Protein AF-A0A0F9BMD7-F1 (afdb_monomer)

Mean predicted aligned error: 5.65 Å

Foldseek 3Di:
DCPPDPPVVVVVVVVVPPVVVVVVVCCVVVVDDPVRVVVVVVVVVVVVVVVVVCVVPDDDDDPVCVCPPVDDD

Organism: NCBI:txid412755

Sequence (73 aa):
PIVYRDKEEVDEWKKKDPILNFTKYLLEQHILNKEEFDRIASQAQKEINEAVEFAKKSPFPDIDDAEKYVYYP

Solvent-accessible surface area (backbone atoms only — not comparable to full-atom values): 4529 Å² total; per-residue (Å²): 124,71,91,84,45,60,66,66,60,54,54,56,51,58,74,62,36,63,67,62,56,50,51,51,50,33,46,76,68,67,76,40,52,71,69,58,50,54,49,51,54,52,49,54,53,48,53,50,51,52,53,50,53,50,59,72,70,48,76,80,79,57,78,75,56,72,67,59,78,77,63,84,135

InterPro domains:
  IPR001017 Dehydrogenase, E1 component [PF00676] (2-63)
  IPR029061 Thiamin diphosphate-binding fold [SSF52518] (1-72)
  IPR050642 Pyruvate Dehydrogenase E1 Alpha Subunit [PTHR11516] (4-71)

Radius of gyration: 21.08 Å; Cα contacts (8 Å, |Δi|>4): 14; chains: 1; bounding box: 33×36×54 Å

pLDDT: mean 93.43, std 5.81, range [68.62, 98.62]

Secondary structure (DSSP, 8-state):
-TTSS-HHHHHHHHHT-HHHHHHHHHHHTTSS-HHHHHHHHHHHHHHHHHHHHHHHHSPPPPGGGGSTTSS--

Structure (mmCIF, N/CA/C/O backbone):
data_AF-A0A0F9BMD7-F1
#
_entry.id   AF-A0A0F9BMD7-F1
#
loop_
_atom_site.group_PDB
_atom_site.id
_atom_site.type_symbol
_atom_site.label_atom_id
_atom_site.label_alt_id
_atom_site.label_comp_id
_atom_site.label_asym_id
_atom_site.label_entity_id
_atom_site.label_seq_id
_atom_site.pdbx_PDB_ins_code
_atom_site.Cartn_x
_atom_site.Cartn_y
_atom_site.Cartn_z
_atom_site.occupancy
_atom_site.B_iso_or_equiv
_atom_site.auth_seq_id
_atom_site.auth_comp_id
_atom_site.auth_asym_id
_atom_site.auth_atom_id
_atom_site.pdbx_PDB_model_num
ATOM 1 N N . PRO A 1 1 ? -0.996 17.551 -1.369 1.00 74.25 1 PRO A N 1
ATOM 2 C CA . PRO A 1 1 ? 0.126 18.525 -1.322 1.00 74.25 1 PRO A CA 1
ATOM 3 C C . PRO A 1 1 ? -0.272 19.809 -0.581 1.00 74.25 1 PRO A C 1
ATOM 5 O O . PRO A 1 1 ? -1.316 20.349 -0.892 1.00 74.25 1 PRO A O 1
ATOM 8 N N . ILE A 1 2 ? 0.521 20.284 0.385 1.00 80.44 2 ILE A N 1
ATOM 9 C CA . ILE A 1 2 ? 0.238 21.517 1.164 1.00 80.44 2 ILE A CA 1
ATOM 10 C C . ILE A 1 2 ? 0.637 22.817 0.442 1.00 80.44 2 ILE A C 1
ATOM 12 O O . ILE A 1 2 ? 0.550 23.894 1.006 1.00 80.44 2 ILE A O 1
ATOM 16 N N . VAL A 1 3 ? 1.098 22.723 -0.808 1.00 86.88 3 VAL A N 1
ATOM 17 C CA . VAL A 1 3 ? 1.614 23.869 -1.578 1.00 86.88 3 VAL A CA 1
ATOM 18 C C . VAL A 1 3 ? 0.514 24.895 -1.904 1.00 86.88 3 VAL A C 1
ATOM 20 O O . VAL A 1 3 ? 0.816 26.051 -2.160 1.00 86.88 3 VAL A O 1
ATOM 23 N N . TYR A 1 4 ? -0.755 24.480 -1.889 1.00 86.25 4 TYR A N 1
ATOM 24 C CA . TYR A 1 4 ? -1.902 25.295 -2.310 1.00 86.25 4 TYR A CA 1
ATOM 25 C C . TYR A 1 4 ? -3.167 25.065 -1.465 1.00 86.25 4 TYR A C 1
ATOM 27 O O . TYR A 1 4 ? -4.251 25.481 -1.862 1.00 86.25 4 TYR A O 1
ATOM 35 N N . ARG A 1 5 ? -3.057 24.351 -0.340 1.00 86.25 5 ARG A N 1
ATOM 36 C CA . ARG A 1 5 ? -4.188 24.042 0.548 1.00 86.25 5 ARG A CA 1
ATOM 37 C C . ARG A 1 5 ? -3.748 24.124 1.999 1.00 86.25 5 ARG A C 1
ATOM 39 O O . ARG A 1 5 ? -2.595 23.795 2.299 1.00 86.25 5 ARG A O 1
ATOM 46 N N . ASP A 1 6 ? -4.673 24.509 2.866 1.00 91.50 6 ASP A N 1
ATOM 47 C CA . ASP A 1 6 ? -4.400 24.711 4.283 1.00 91.50 6 ASP A CA 1
ATOM 48 C C . ASP A 1 6 ? -4.034 23.398 4.975 1.00 91.50 6 ASP A C 1
ATOM 50 O O . ASP A 1 6 ? -4.515 22.310 4.639 1.00 91.50 6 ASP A O 1
ATOM 54 N N . LYS A 1 7 ? -3.134 23.486 5.953 1.00 90.50 7 LYS A N 1
ATOM 55 C CA . LYS A 1 7 ? -2.646 22.311 6.680 1.00 90.50 7 LYS A CA 1
ATOM 56 C C . LYS A 1 7 ? -3.772 21.674 7.495 1.00 90.50 7 LYS A C 1
ATOM 58 O O . LYS A 1 7 ? -3.869 20.448 7.548 1.00 90.50 7 LYS A O 1
ATOM 63 N N . GLU A 1 8 ? -4.626 22.508 8.071 1.00 92.94 8 GLU A N 1
ATOM 64 C CA . GLU A 1 8 ? -5.798 22.135 8.851 1.00 92.94 8 GLU A CA 1
ATOM 65 C C . GLU A 1 8 ? -6.749 21.275 8.016 1.00 92.94 8 GLU A C 1
ATOM 67 O O . GLU A 1 8 ? -7.147 20.202 8.464 1.00 92.94 8 GLU A O 1
ATOM 72 N N . GLU A 1 9 ? -7.015 21.669 6.766 1.00 91.94 9 GLU A N 1
ATOM 73 C CA . GLU A 1 9 ? -7.845 20.900 5.833 1.00 91.94 9 GLU A CA 1
ATOM 74 C C . GLU A 1 9 ? -7.253 19.503 5.591 1.00 91.94 9 GLU A C 1
ATOM 76 O O . GLU A 1 9 ? -7.944 18.484 5.656 1.00 91.94 9 GLU A O 1
ATOM 81 N N . VAL A 1 10 ? -5.942 19.423 5.349 1.00 92.69 10 VAL A N 1
ATOM 82 C CA . VAL A 1 10 ? -5.263 18.138 5.131 1.00 92.69 10 VAL A CA 1
ATOM 83 C C . VAL A 1 10 ? -5.360 17.240 6.353 1.00 92.69 10 VAL A C 1
ATOM 85 O O . VAL A 1 10 ? -5.575 16.035 6.213 1.00 92.69 10 VAL A O 1
ATOM 88 N N . ASP A 1 11 ? -5.180 17.802 7.541 1.00 92.50 11 ASP A N 1
ATOM 89 C CA . ASP A 1 11 ? -5.237 17.043 8.782 1.00 92.50 11 ASP A CA 1
ATOM 90 C C . ASP A 1 11 ? -6.677 16.616 9.120 1.00 92.50 11 ASP A C 1
ATOM 92 O O . ASP A 1 11 ? -6.879 15.509 9.625 1.00 92.50 11 ASP A O 1
ATOM 96 N N . GLU A 1 12 ? -7.692 17.407 8.761 1.00 93.56 12 GLU A N 1
ATOM 97 C CA . GLU A 1 12 ? -9.096 16.979 8.791 1.00 93.56 12 GLU A CA 1
ATOM 98 C C . GLU A 1 12 ? -9.363 15.800 7.853 1.00 93.56 12 GLU A C 1
ATOM 100 O O . GLU A 1 12 ? -10.023 14.835 8.247 1.00 93.56 12 GLU A O 1
ATOM 105 N N . TRP A 1 13 ? -8.819 15.827 6.635 1.00 93.50 13 TRP A N 1
ATOM 106 C CA . TRP A 1 13 ? -8.964 14.721 5.687 1.00 93.50 13 TRP A CA 1
ATOM 107 C C . TRP A 1 13 ? -8.244 13.452 6.135 1.00 93.50 13 TRP A C 1
ATOM 109 O O . TRP A 1 13 ? -8.791 12.363 5.973 1.00 93.50 13 TRP A O 1
ATOM 119 N N . LYS A 1 14 ? -7.069 13.560 6.765 1.00 91.81 14 LYS A N 1
ATOM 120 C CA . LYS A 1 14 ? -6.373 12.396 7.344 1.00 91.81 14 LYS A CA 1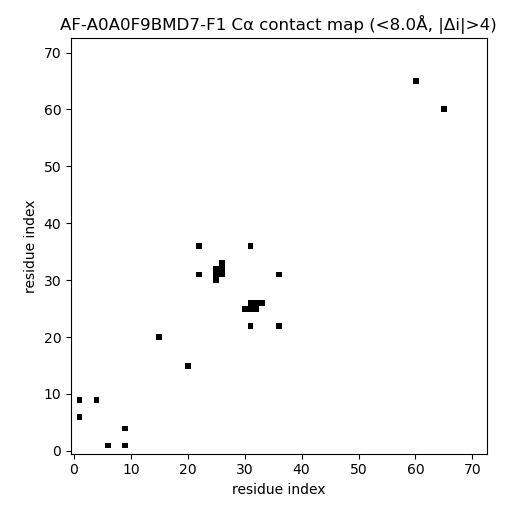
ATOM 121 C C . LYS A 1 14 ? -7.193 11.709 8.433 1.00 91.81 14 LYS A C 1
ATOM 123 O O . LYS A 1 14 ? -7.172 10.489 8.529 1.00 91.81 14 LYS A O 1
ATOM 128 N N . LYS A 1 15 ? -7.953 12.461 9.237 1.00 93.38 15 LYS A N 1
ATOM 129 C CA . LYS A 1 15 ? -8.866 11.869 10.237 1.00 93.38 15 LYS A CA 1
ATOM 130 C C . LYS A 1 15 ? -9.994 11.058 9.591 1.00 93.38 15 LYS A C 1
ATOM 132 O O . LYS A 1 15 ? -10.578 10.198 10.242 1.00 93.38 15 LYS A O 1
ATOM 137 N N . LYS A 1 16 ? -10.307 11.325 8.322 1.00 94.75 16 LYS A N 1
ATOM 138 C CA . LYS A 1 16 ? -11.324 10.615 7.537 1.00 94.75 16 LYS A CA 1
ATOM 139 C C . LYS A 1 16 ? -10.739 9.464 6.713 1.00 94.75 16 LYS A C 1
ATOM 141 O O . LYS A 1 16 ? -11.427 8.971 5.824 1.00 94.75 16 LYS A O 1
ATOM 146 N N . ASP A 1 17 ? -9.509 9.031 6.996 1.00 96.81 17 ASP A N 1
ATOM 147 C CA . ASP A 1 17 ? -8.870 7.930 6.278 1.00 96.81 17 ASP A CA 1
ATOM 148 C C . ASP A 1 17 ? -9.764 6.669 6.301 1.00 96.81 17 ASP A C 1
ATOM 150 O O . ASP A 1 17 ? -10.069 6.142 7.380 1.00 96.81 17 ASP A O 1
ATOM 154 N N . PRO A 1 18 ? -10.217 6.184 5.129 1.00 96.12 18 PRO A N 1
ATOM 155 C CA . PRO A 1 18 ? -11.110 5.036 5.051 1.00 96.12 18 PRO A CA 1
ATOM 156 C C . PRO A 1 18 ? -10.451 3.743 5.541 1.00 96.12 18 PRO A C 1
ATOM 158 O O . PRO A 1 18 ? -11.144 2.904 6.112 1.00 96.12 18 PRO A O 1
ATOM 161 N N . ILE A 1 19 ? -9.134 3.584 5.378 1.00 94.94 19 ILE A N 1
ATOM 162 C CA . ILE A 1 19 ? -8.407 2.393 5.831 1.00 94.94 19 ILE A CA 1
ATOM 163 C C . ILE A 1 19 ? -8.419 2.345 7.356 1.00 94.94 19 ILE A C 1
ATOM 165 O O . ILE A 1 19 ? -8.769 1.316 7.936 1.00 94.94 19 ILE A O 1
ATOM 169 N N . LEU A 1 20 ? -8.099 3.459 8.018 1.00 94.19 20 LEU A N 1
ATOM 170 C CA . LEU A 1 20 ? -8.106 3.531 9.482 1.00 94.19 20 LEU A CA 1
ATOM 171 C C . LEU A 1 20 ? -9.516 3.341 10.048 1.00 94.19 20 LEU A C 1
ATOM 173 O O . LEU A 1 20 ? -9.710 2.555 10.977 1.00 94.19 20 LEU A O 1
ATOM 177 N N . ASN A 1 21 ? -10.505 4.018 9.461 1.00 96.00 21 ASN A N 1
ATOM 178 C CA . ASN A 1 21 ? -11.893 3.942 9.914 1.00 96.00 21 ASN A CA 1
ATOM 179 C C . ASN A 1 21 ? -12.478 2.536 9.758 1.00 96.00 21 ASN A C 1
ATOM 181 O O . ASN A 1 21 ? -13.116 2.027 10.680 1.00 96.00 21 ASN A O 1
ATOM 185 N N . PHE A 1 22 ? -12.230 1.884 8.623 1.00 96.44 22 PHE A N 1
ATOM 186 C CA . PHE A 1 22 ? -12.732 0.537 8.393 1.00 96.44 22 PHE A CA 1
ATOM 187 C C . PHE A 1 22 ? -11.991 -0.504 9.238 1.00 96.44 22 PHE A C 1
ATOM 189 O O . PHE A 1 22 ? -12.628 -1.381 9.814 1.00 96.44 22 PHE A O 1
ATOM 196 N N . THR A 1 23 ? -10.673 -0.360 9.414 1.00 95.81 23 THR A N 1
ATOM 197 C CA . THR A 1 23 ? -9.894 -1.228 10.315 1.00 95.81 23 THR A CA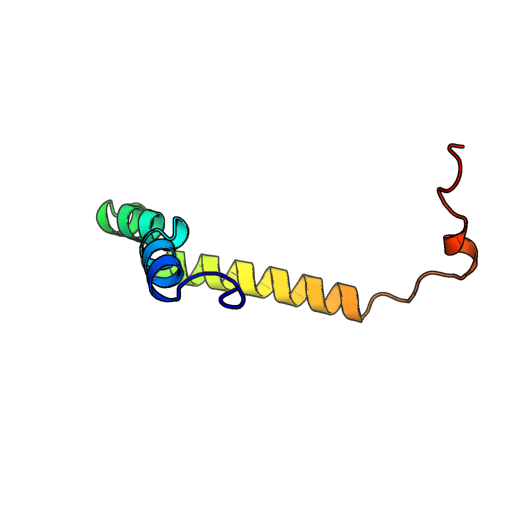 1
ATOM 198 C C . THR A 1 23 ? -10.440 -1.168 11.737 1.00 95.81 23 THR A C 1
ATOM 200 O O . THR A 1 23 ? -10.673 -2.207 12.351 1.00 95.81 23 THR A O 1
ATOM 203 N N . LYS A 1 24 ? -10.709 0.040 12.251 1.00 96.06 24 LYS A N 1
ATOM 204 C CA . LYS A 1 24 ? -11.309 0.224 13.576 1.00 96.06 24 LYS A CA 1
ATOM 205 C C . LYS A 1 24 ? -12.655 -0.494 13.688 1.00 96.06 24 LYS A C 1
ATOM 207 O O . LYS A 1 24 ? -12.853 -1.242 14.639 1.00 96.06 24 LYS A O 1
ATOM 212 N N . TYR A 1 25 ? -13.535 -0.317 12.703 1.00 97.38 25 TYR A N 1
ATOM 213 C CA . TYR A 1 25 ? -14.824 -1.008 12.660 1.00 97.38 25 TYR A CA 1
ATOM 214 C C . TYR A 1 25 ? -14.663 -2.537 12.711 1.00 97.38 25 TYR A C 1
ATOM 216 O O . TYR A 1 25 ? -15.313 -3.196 13.517 1.00 97.38 25 TYR A O 1
ATOM 224 N N . LEU A 1 26 ? -13.768 -3.112 11.904 1.00 97.19 26 LEU A N 1
ATOM 225 C CA . LEU A 1 26 ? -13.561 -4.564 11.864 1.00 97.19 26 LEU A CA 1
ATOM 226 C C . LEU A 1 26 ? -13.004 -5.128 13.180 1.00 97.19 26 LEU A C 1
ATOM 228 O O . LEU A 1 26 ? -13.418 -6.214 13.590 1.00 97.19 26 LEU A O 1
ATOM 232 N N . LEU A 1 27 ? -12.107 -4.390 13.846 1.00 95.50 27 LEU A N 1
ATOM 233 C CA . LEU A 1 27 ? -11.583 -4.747 15.169 1.00 95.50 27 LEU A CA 1
ATOM 234 C C . LEU A 1 27 ? -12.687 -4.704 16.237 1.00 95.50 27 LEU A C 1
ATOM 236 O O . LEU A 1 27 ? -12.801 -5.628 17.040 1.00 95.50 27 LEU A O 1
ATOM 240 N N . GLU A 1 28 ? -13.517 -3.656 16.234 1.00 97.31 28 GLU A N 1
ATOM 241 C CA . GLU A 1 28 ? -14.642 -3.495 17.169 1.00 97.31 28 GLU A CA 1
ATOM 242 C C . GLU A 1 28 ? -15.718 -4.571 16.985 1.00 97.31 28 GLU A C 1
ATOM 244 O O . GLU A 1 28 ? -16.330 -5.003 17.957 1.00 97.31 28 GLU A O 1
ATOM 249 N N . GLN A 1 29 ? -15.943 -5.021 15.749 1.00 97.75 29 GLN A N 1
ATOM 250 C CA . GLN A 1 29 ? -16.877 -6.107 15.447 1.00 97.75 29 GLN A CA 1
ATOM 251 C C . GLN A 1 29 ? -16.266 -7.506 15.623 1.00 97.75 29 GLN A C 1
ATOM 253 O O . GLN A 1 29 ? -16.939 -8.495 15.342 1.00 97.75 29 GLN A O 1
ATOM 258 N N . HIS A 1 30 ? -15.005 -7.611 16.061 1.00 95.50 30 HIS A N 1
ATOM 259 C CA . HIS A 1 30 ? -14.265 -8.875 16.171 1.00 95.50 30 HIS A CA 1
ATOM 260 C C . HIS A 1 30 ? -14.217 -9.694 14.862 1.00 95.50 30 HIS A C 1
ATOM 262 O O . HIS A 1 30 ? -14.057 -10.912 14.893 1.00 95.50 30 HIS A O 1
ATOM 268 N N . ILE A 1 31 ? -14.347 -9.027 13.709 1.00 97.38 31 ILE A N 1
ATOM 269 C CA . ILE A 1 31 ? -14.235 -9.633 12.369 1.00 97.38 31 ILE A CA 1
ATOM 270 C C . ILE A 1 31 ? -12.763 -9.783 11.973 1.00 97.38 31 ILE A C 1
ATOM 272 O O . ILE A 1 31 ? -12.401 -10.690 11.230 1.00 97.38 31 ILE A O 1
ATOM 276 N N . LEU A 1 32 ? -11.929 -8.869 12.464 1.00 95.50 32 LEU A N 1
ATOM 277 C CA . LEU A 1 32 ? -10.489 -8.846 12.267 1.00 95.50 32 LEU A CA 1
ATOM 278 C C . LEU A 1 32 ? -9.828 -8.684 13.633 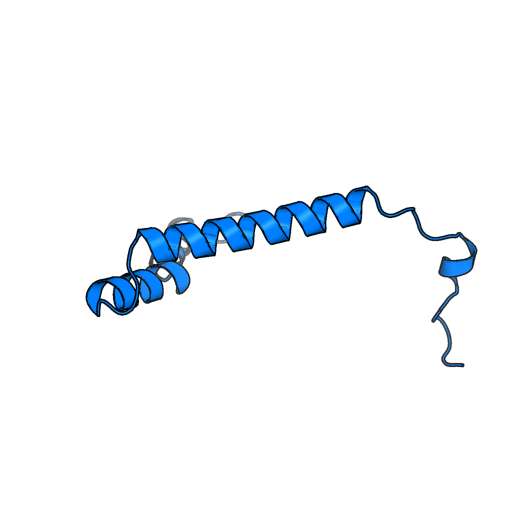1.00 95.50 32 LEU A C 1
ATOM 280 O O . LEU A 1 32 ? -10.353 -7.971 14.490 1.00 95.50 32 LEU A O 1
ATOM 284 N N . ASN A 1 33 ? -8.667 -9.296 13.837 1.00 96.00 33 ASN A N 1
ATOM 285 C CA . ASN A 1 33 ? -7.804 -9.000 14.977 1.00 96.00 33 ASN A CA 1
ATOM 286 C C . ASN A 1 33 ? -6.509 -8.284 14.547 1.00 96.00 33 ASN A C 1
ATOM 288 O O . ASN A 1 33 ? -6.198 -8.147 13.363 1.00 96.00 33 ASN A O 1
ATOM 292 N N . LYS A 1 34 ? -5.743 -7.794 15.528 1.00 94.19 34 LYS A N 1
ATOM 293 C CA . LYS A 1 34 ? -4.523 -7.020 15.262 1.00 94.19 34 LYS A CA 1
ATOM 294 C C . LYS A 1 34 ? -3.455 -7.831 14.517 1.00 94.19 34 LYS A C 1
ATOM 296 O O . LYS A 1 34 ? -2.809 -7.295 13.626 1.00 94.19 34 LYS A O 1
ATOM 301 N N . GLU A 1 35 ? -3.279 -9.103 14.859 1.00 97.06 35 GLU A N 1
ATOM 302 C CA . GLU A 1 35 ? -2.279 -9.968 14.221 1.00 97.06 35 GLU A CA 1
ATOM 303 C C . GLU A 1 35 ? -2.629 -10.228 12.751 1.00 97.06 35 GLU A C 1
ATOM 305 O O . GLU A 1 35 ? -1.761 -10.185 11.879 1.00 97.06 35 GLU A O 1
ATOM 310 N N . GLU A 1 36 ? -3.911 -10.438 12.454 1.00 96.56 36 GLU A N 1
ATOM 311 C CA . GLU A 1 36 ? -4.409 -10.593 11.088 1.00 96.56 36 GLU A CA 1
ATOM 312 C C . GLU A 1 36 ? -4.224 -9.319 10.267 1.00 96.56 36 GLU A C 1
ATOM 314 O O . GLU A 1 36 ? -3.759 -9.397 9.128 1.00 96.56 36 GLU A O 1
ATOM 319 N N . PHE A 1 37 ? -4.537 -8.155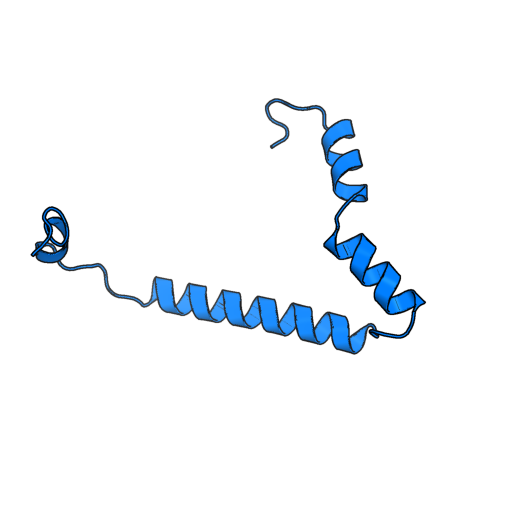 10.844 1.00 95.81 37 PHE A N 1
ATOM 320 C CA . PHE A 1 37 ? -4.298 -6.864 10.204 1.00 95.81 37 PHE A CA 1
ATOM 321 C C . PHE A 1 37 ? -2.810 -6.660 9.888 1.00 95.81 37 PHE A C 1
ATOM 323 O O . PHE A 1 37 ? -2.452 -6.376 8.742 1.00 95.81 37 PHE A O 1
ATOM 330 N N . ASP A 1 38 ? -1.939 -6.867 10.880 1.00 96.12 38 ASP A N 1
ATOM 331 C CA . ASP A 1 38 ? -0.489 -6.702 10.738 1.00 96.12 38 ASP A CA 1
ATOM 332 C C . ASP A 1 38 ? 0.075 -7.667 9.676 1.00 96.12 38 ASP A C 1
ATOM 334 O O . ASP A 1 38 ? 0.950 -7.297 8.883 1.00 96.12 38 ASP A O 1
ATOM 338 N N . ARG A 1 39 ? -0.466 -8.891 9.595 1.00 98.06 39 ARG A N 1
ATOM 339 C CA . ARG A 1 39 ? -0.116 -9.874 8.560 1.00 98.06 39 ARG A CA 1
ATOM 340 C C . ARG A 1 39 ? -0.511 -9.400 7.161 1.00 98.06 39 ARG A C 1
ATOM 342 O O . ARG A 1 39 ? 0.314 -9.491 6.254 1.00 98.06 39 ARG A O 1
ATOM 349 N N . ILE A 1 40 ? -1.730 -8.888 6.981 1.00 96.94 40 ILE A N 1
ATOM 350 C CA . ILE A 1 40 ? -2.207 -8.366 5.687 1.00 96.94 40 ILE A CA 1
ATOM 351 C C . ILE A 1 40 ? -1.342 -7.182 5.242 1.00 96.94 40 ILE A C 1
ATOM 353 O O . ILE A 1 40 ? -0.875 -7.155 4.104 1.00 96.94 40 ILE A O 1
ATOM 357 N N . ALA A 1 41 ? -1.070 -6.236 6.145 1.00 96.06 41 ALA A N 1
ATOM 358 C CA . ALA A 1 41 ? -0.223 -5.081 5.854 1.00 96.06 41 ALA A CA 1
ATOM 359 C C . ALA A 1 41 ? 1.201 -5.503 5.449 1.00 96.06 41 ALA A C 1
ATOM 361 O O . ALA A 1 41 ? 1.755 -4.999 4.470 1.00 96.06 41 ALA A O 1
ATOM 362 N N . SER A 1 42 ? 1.773 -6.478 6.161 1.00 98.12 42 SER A N 1
ATOM 363 C CA . SER A 1 42 ? 3.104 -7.017 5.859 1.00 98.12 42 SER A CA 1
ATOM 364 C C . SER A 1 42 ? 3.145 -7.735 4.511 1.00 98.12 42 SER A C 1
ATOM 366 O O . SER A 1 42 ? 4.118 -7.599 3.770 1.00 98.12 42 SER A O 1
ATOM 368 N N . GLN A 1 43 ? 2.091 -8.481 4.171 1.00 98.50 43 GLN A N 1
ATOM 369 C CA . GLN A 1 43 ? 1.974 -9.142 2.875 1.00 98.50 43 GLN A CA 1
ATOM 370 C C . GLN A 1 43 ? 1.905 -8.118 1.736 1.00 98.50 43 GLN A C 1
ATOM 372 O O . GLN A 1 43 ? 2.682 -8.224 0.791 1.00 98.50 43 GLN A O 1
ATOM 377 N N . ALA A 1 44 ? 1.062 -7.090 1.861 1.00 98.19 44 ALA A N 1
ATOM 378 C CA . ALA A 1 44 ? 0.971 -6.025 0.864 1.00 98.19 44 ALA A CA 1
ATOM 379 C C . ALA A 1 44 ? 2.322 -5.315 0.668 1.00 98.19 44 ALA A C 1
ATOM 381 O O . ALA A 1 44 ? 2.757 -5.085 -0.461 1.00 98.19 44 ALA A O 1
ATOM 382 N N . GLN A 1 45 ? 3.040 -5.026 1.759 1.00 98.19 45 GLN A N 1
ATOM 383 C CA . GLN A 1 45 ? 4.369 -4.418 1.672 1.00 98.19 45 GLN A CA 1
ATOM 384 C C . GLN A 1 45 ? 5.379 -5.330 0.966 1.00 98.19 45 GLN A C 1
ATOM 386 O O . GLN A 1 45 ? 6.216 -4.853 0.196 1.00 98.19 45 GLN A O 1
ATOM 391 N N . LYS A 1 46 ? 5.314 -6.639 1.223 1.00 98.56 46 LYS A N 1
A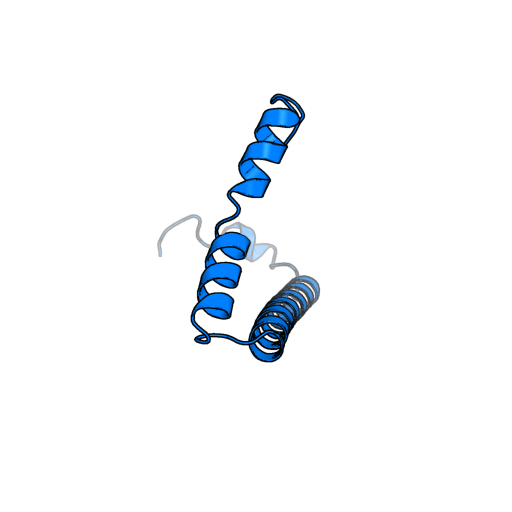TOM 392 C CA . LYS A 1 46 ? 6.172 -7.625 0.565 1.00 98.56 46 LYS A CA 1
ATOM 393 C C . LYS A 1 46 ? 5.907 -7.676 -0.942 1.00 98.56 46 LYS A C 1
ATOM 395 O O . LYS A 1 46 ? 6.864 -7.593 -1.704 1.00 98.56 46 LYS A O 1
ATOM 400 N N . GLU A 1 47 ? 4.645 -7.734 -1.358 1.00 98.62 47 GLU A N 1
ATOM 401 C CA . GLU A 1 47 ? 4.251 -7.738 -2.775 1.00 98.62 47 GLU A CA 1
ATOM 402 C C . GLU A 1 47 ? 4.745 -6.477 -3.504 1.00 98.62 47 GLU A C 1
ATOM 404 O O . GLU A 1 47 ? 5.312 -6.566 -4.594 1.00 98.62 47 GLU A O 1
ATOM 409 N N . ILE A 1 48 ? 4.626 -5.304 -2.869 1.00 98.50 48 ILE A N 1
ATOM 410 C CA . ILE A 1 48 ? 5.166 -4.045 -3.407 1.00 98.50 48 ILE A CA 1
ATOM 411 C C . ILE A 1 48 ? 6.686 -4.129 -3.574 1.00 98.50 48 ILE A C 1
ATOM 413 O O . ILE A 1 48 ? 7.213 -3.757 -4.622 1.00 98.50 48 ILE A O 1
ATOM 417 N N . ASN A 1 49 ? 7.404 -4.619 -2.561 1.00 98.44 49 ASN A N 1
ATOM 418 C CA . ASN A 1 49 ? 8.861 -4.725 -2.621 1.00 98.44 49 ASN A CA 1
ATOM 419 C C . ASN A 1 49 ? 9.312 -5.671 -3.740 1.00 98.44 49 ASN A C 1
ATOM 421 O O . ASN A 1 49 ? 10.244 -5.352 -4.476 1.00 98.44 49 ASN A O 1
ATOM 425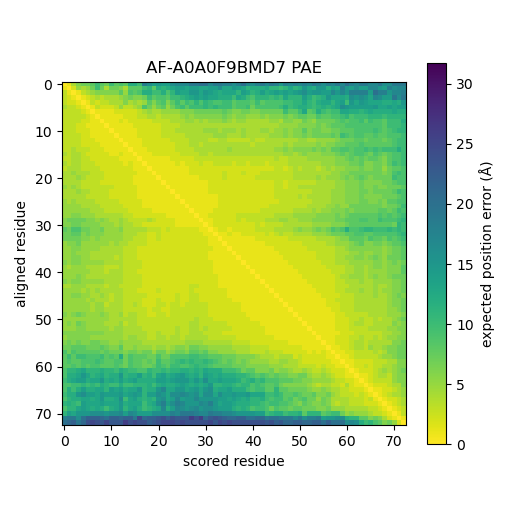 N N . GLU A 1 50 ? 8.637 -6.808 -3.898 1.00 98.44 50 GLU A N 1
ATOM 426 C CA . GLU A 1 50 ? 8.911 -7.769 -4.968 1.00 98.44 50 GLU A CA 1
ATOM 427 C C . GLU A 1 50 ? 8.653 -7.160 -6.353 1.00 98.44 50 GLU A C 1
ATOM 429 O O . GLU A 1 50 ? 9.500 -7.284 -7.239 1.00 98.44 50 GLU A O 1
ATOM 434 N N . ALA A 1 51 ? 7.547 -6.428 -6.525 1.00 98.38 51 ALA A N 1
ATOM 435 C CA . ALA A 1 51 ? 7.229 -5.731 -7.770 1.00 98.38 51 ALA A CA 1
ATOM 436 C C . ALA A 1 51 ? 8.260 -4.640 -8.112 1.00 98.38 51 ALA A C 1
ATOM 438 O O . ALA A 1 51 ? 8.678 -4.511 -9.264 1.00 98.38 51 ALA A O 1
ATOM 439 N N . VAL A 1 52 ? 8.716 -3.878 -7.113 1.00 98.31 52 VAL A N 1
ATOM 440 C CA . VAL A 1 52 ? 9.757 -2.854 -7.287 1.00 98.31 52 VAL A CA 1
ATOM 441 C C . VAL A 1 52 ? 11.087 -3.487 -7.689 1.00 98.31 52 VAL A C 1
ATOM 443 O O . VAL A 1 52 ? 11.749 -2.999 -8.604 1.00 98.31 52 VAL A O 1
ATOM 446 N N . GLU A 1 53 ? 11.491 -4.576 -7.037 1.00 98.31 53 GLU A N 1
ATOM 447 C CA . GLU A 1 53 ? 12.730 -5.275 -7.383 1.00 98.31 53 GLU A CA 1
ATOM 448 C C . GLU A 1 53 ? 12.662 -5.915 -8.770 1.00 98.31 53 GLU A C 1
ATOM 450 O O . GLU A 1 53 ? 13.641 -5.861 -9.515 1.00 98.31 53 GLU A O 1
ATOM 455 N N . PHE A 1 54 ? 11.507 -6.458 -9.156 1.00 98.12 54 PHE A N 1
ATOM 456 C CA . PHE A 1 54 ? 11.269 -6.922 -10.518 1.00 98.12 54 PHE A CA 1
ATOM 457 C C . PHE A 1 54 ? 11.431 -5.786 -11.537 1.00 98.12 54 PHE A C 1
ATOM 459 O O . PHE A 1 54 ? 12.179 -5.936 -12.504 1.00 98.12 54 PHE A O 1
ATOM 466 N N . ALA A 1 55 ? 10.809 -4.627 -11.300 1.00 97.06 55 ALA A N 1
ATOM 467 C CA . ALA A 1 55 ? 10.907 -3.475 -12.194 1.00 97.06 55 ALA A CA 1
ATOM 468 C C . ALA A 1 55 ? 12.351 -2.964 -12.333 1.00 97.06 55 ALA A C 1
ATOM 470 O O . ALA A 1 55 ? 12.796 -2.683 -13.439 1.00 97.06 55 ALA A O 1
ATOM 471 N N . LYS A 1 56 ? 13.118 -2.905 -11.235 1.00 96.38 56 LYS A N 1
ATOM 472 C CA . LYS A 1 56 ? 14.530 -2.479 -11.267 1.00 96.38 56 LYS A CA 1
ATOM 473 C C . LYS A 1 56 ? 15.448 -3.455 -11.997 1.00 96.38 56 LYS A C 1
ATOM 475 O O . LYS A 1 56 ? 16.439 -3.031 -12.582 1.00 96.38 56 LYS A O 1
ATOM 480 N N . LYS A 1 57 ? 15.171 -4.757 -11.896 1.00 97.50 57 LYS A N 1
ATOM 481 C CA . LYS A 1 57 ? 15.951 -5.813 -12.562 1.00 97.50 57 LYS A CA 1
ATOM 482 C C . LYS A 1 57 ? 15.538 -6.022 -14.013 1.00 97.50 57 LYS A C 1
ATOM 484 O O . LYS A 1 57 ? 16.251 -6.706 -14.743 1.00 97.50 57 LYS A O 1
ATOM 489 N N . SER A 1 58 ? 14.389 -5.482 -14.410 1.00 96.62 58 SER A N 1
ATOM 490 C CA . SER A 1 58 ? 13.912 -5.592 -15.779 1.00 96.62 58 SER A CA 1
ATOM 491 C C . SER A 1 58 ? 14.865 -4.837 -16.708 1.00 96.62 58 SER A C 1
ATOM 493 O O . SER A 1 58 ? 15.281 -3.723 -16.380 1.00 96.6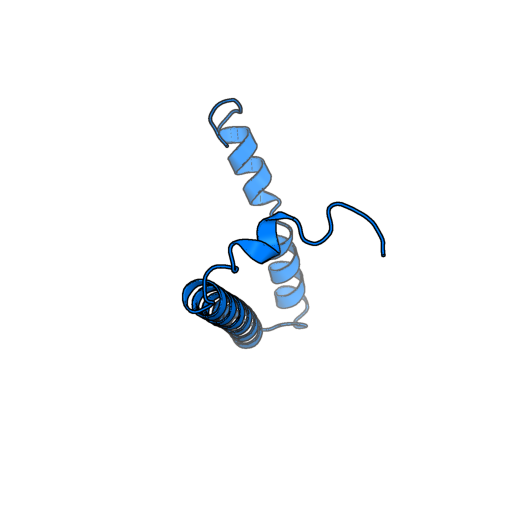2 58 SER A O 1
ATOM 495 N N . PRO A 1 59 ? 15.252 -5.436 -17.845 1.00 94.56 59 PRO A N 1
ATOM 496 C CA . PRO A 1 59 ? 16.096 -4.757 -18.813 1.00 94.56 59 PRO A CA 1
ATOM 497 C C . PRO A 1 59 ? 15.368 -3.533 -19.372 1.00 94.56 59 PRO A C 1
ATOM 499 O O . PRO A 1 59 ? 14.137 -3.484 -19.415 1.00 94.56 59 PRO A O 1
ATOM 502 N N . PHE A 1 60 ? 16.142 -2.555 -19.834 1.00 93.75 60 PHE A N 1
ATOM 503 C CA . PHE A 1 60 ? 15.577 -1.496 -20.658 1.00 93.75 60 PHE A CA 1
ATOM 504 C C . PHE A 1 60 ? 15.000 -2.097 -21.951 1.00 93.75 60 PHE A C 1
ATOM 506 O O . PHE A 1 60 ? 15.542 -3.093 -22.440 1.00 93.75 60 PHE A O 1
ATOM 513 N N . PRO A 1 61 ? 13.908 -1.522 -22.485 1.00 91.38 61 PRO A N 1
ATOM 514 C CA . PRO A 1 61 ? 13.372 -1.938 -23.777 1.00 91.38 61 PRO A CA 1
ATOM 515 C C . PRO A 1 61 ? 14.415 -1.742 -24.884 1.00 91.38 61 PRO A C 1
ATOM 517 O O . PRO A 1 61 ? 15.301 -0.889 -24.760 1.00 91.38 61 PRO A O 1
ATOM 520 N N . ASP A 1 62 ? 14.305 -2.528 -25.955 1.00 93.31 62 ASP A N 1
ATOM 521 C CA . ASP A 1 62 ? 15.157 -2.347 -27.132 1.00 93.31 62 ASP A CA 1
ATOM 522 C C . ASP A 1 62 ? 14.791 -1.031 -27.843 1.00 93.31 62 ASP A C 1
ATOM 524 O O . ASP A 1 62 ? 13.676 -0.521 -27.705 1.00 93.31 62 ASP A O 1
ATOM 528 N N . ILE A 1 63 ? 15.714 -0.469 -28.621 1.00 91.06 63 ILE A 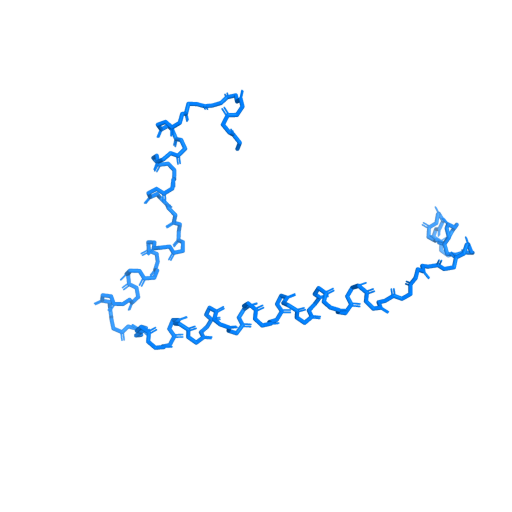N 1
ATOM 529 C CA . ILE A 1 63 ? 15.433 0.718 -29.430 1.00 91.06 63 ILE A CA 1
ATOM 530 C C . ILE A 1 63 ? 14.316 0.448 -30.447 1.00 91.06 63 ILE A C 1
ATOM 532 O O . ILE A 1 63 ? 13.495 1.330 -30.686 1.00 91.06 63 ILE A O 1
ATOM 536 N N . ASP A 1 64 ? 14.221 -0.783 -30.958 1.00 88.25 64 ASP A N 1
ATOM 537 C CA . ASP A 1 64 ? 13.163 -1.199 -31.887 1.00 88.25 64 ASP A CA 1
ATOM 538 C C . ASP A 1 64 ? 11.773 -1.233 -31.220 1.00 88.25 64 ASP A C 1
ATOM 540 O O . ASP A 1 64 ? 10.750 -1.075 -31.890 1.00 88.25 64 ASP A O 1
ATOM 544 N N . ASP A 1 65 ? 11.703 -1.375 -29.887 1.00 89.12 65 ASP A N 1
ATOM 545 C CA . ASP A 1 65 ? 10.433 -1.287 -29.159 1.00 89.12 65 ASP A CA 1
ATOM 546 C C . ASP A 1 65 ? 9.873 0.152 -29.140 1.00 89.12 65 ASP A C 1
ATOM 548 O O . ASP A 1 65 ? 8.701 0.336 -28.810 1.00 89.12 65 ASP A O 1
ATOM 552 N N . ALA A 1 66 ? 10.655 1.175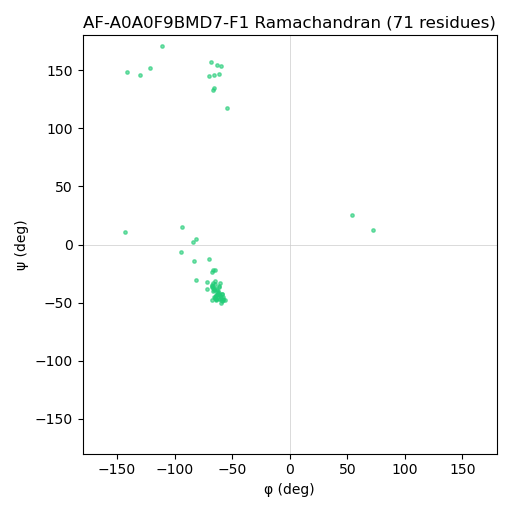 -29.515 1.00 89.31 66 ALA A N 1
ATOM 553 C CA . ALA A 1 66 ? 10.211 2.572 -29.504 1.00 89.31 66 ALA A CA 1
ATOM 554 C C . ALA A 1 66 ? 9.098 2.871 -30.525 1.00 89.31 66 ALA A C 1
ATOM 556 O O . ALA A 1 66 ? 8.231 3.704 -30.261 1.00 89.31 66 ALA A O 1
ATOM 557 N N . GLU A 1 67 ? 9.105 2.199 -31.679 1.00 89.94 67 GLU A N 1
ATOM 558 C CA . GLU A 1 67 ? 8.090 2.361 -32.737 1.00 89.94 67 GLU A CA 1
ATOM 559 C C . GLU A 1 67 ? 6.961 1.323 -32.631 1.00 89.94 67 GLU A C 1
ATOM 561 O O . GLU A 1 67 ? 5.947 1.378 -33.338 1.00 89.94 67 GLU A O 1
ATOM 566 N N . LYS A 1 68 ? 7.114 0.366 -31.714 1.00 85.50 68 LYS A N 1
ATOM 567 C CA . LYS A 1 68 ? 6.142 -0.691 -31.471 1.00 85.50 68 LYS A CA 1
ATOM 568 C C . LYS A 1 68 ? 4.857 -0.087 -30.905 1.00 85.50 68 LYS A C 1
ATOM 570 O O . LYS A 1 68 ? 4.885 0.708 -29.971 1.00 85.50 68 LYS A O 1
ATOM 575 N N . TYR A 1 69 ? 3.719 -0.495 -31.466 1.00 88.00 69 TYR A N 1
ATOM 576 C CA . TYR A 1 69 ? 2.366 -0.018 -31.124 1.00 88.00 69 TYR A CA 1
ATOM 577 C C . TYR A 1 69 ? 2.001 1.405 -31.588 1.00 88.00 69 TYR A C 1
ATOM 579 O O . TYR A 1 69 ? 0.956 1.915 -31.184 1.00 88.00 69 TYR A O 1
ATOM 587 N N . VAL A 1 70 ? 2.788 2.034 -32.470 1.00 89.06 70 VAL A N 1
ATOM 588 C CA . VAL A 1 70 ? 2.403 3.313 -33.107 1.00 89.06 70 VAL A CA 1
ATOM 589 C C . VAL A 1 70 ? 1.207 3.135 -34.054 1.00 89.06 70 VAL A C 1
ATOM 591 O O . VAL A 1 70 ? 0.332 3.998 -34.116 1.00 89.06 70 VAL A O 1
ATOM 594 N N . TYR A 1 71 ? 1.131 1.996 -34.747 1.00 86.62 71 TYR A N 1
ATOM 595 C CA . TYR A 1 71 ? -0.017 1.601 -35.563 1.00 86.62 71 TYR A CA 1
ATOM 596 C C . TYR A 1 71 ? -0.590 0.265 -35.080 1.00 86.62 71 TYR A C 1
ATOM 598 O O . TYR A 1 71 ? 0.121 -0.569 -34.515 1.00 86.62 71 TYR A O 1
ATOM 606 N N . TYR A 1 72 ? -1.892 0.076 -35.303 1.00 75.81 72 TYR A N 1
ATOM 607 C CA . TYR A 1 72 ? -2.548 -1.222 -35.143 1.00 75.81 72 TYR A CA 1
ATOM 608 C C . TYR A 1 72 ? -2.084 -2.182 -36.265 1.00 75.81 72 TYR A C 1
ATOM 610 O O . TYR A 1 72 ? -1.839 -1.681 -37.365 1.00 75.81 72 TYR A O 1
ATOM 618 N N . PRO A 1 73 ? -1.935 -3.502 -36.010 1.00 68.62 73 PRO A N 1
ATOM 619 C CA . PRO A 1 73 ? -1.429 -4.465 -36.995 1.00 68.62 73 PRO A CA 1
ATOM 620 C C . PRO A 1 73 ? -2.265 -4.571 -38.276 1.00 68.62 73 PRO A C 1
ATOM 622 O O . PRO A 1 73 ? -3.508 -4.430 -38.193 1.00 68.62 73 PRO A O 1
#